Protein AF-A0AAU5W7A1-F1 (afdb_monomer)

pLDDT: mean 71.35, std 20.5, range [35.31, 96.38]

Solvent-accessible surface area (backbone atoms only — not comparable to full-atom values): 9639 Å² total; per-residue (Å²): 98,56,75,68,42,50,52,57,48,52,56,50,51,50,53,40,54,77,68,67,54,53,70,70,58,53,48,56,37,47,60,32,54,45,51,51,34,32,47,28,57,39,76,70,57,59,98,82,58,89,66,80,76,44,82,60,55,46,76,88,71,44,44,61,63,60,57,49,53,50,44,51,57,36,48,75,78,41,52,68,68,56,34,53,50,39,50,53,33,45,42,55,51,50,48,46,52,52,54,47,59,64,44,72,77,62,69,78,72,76,70,74,85,67,97,77,82,83,86,86,91,79,93,71,85,76,78,85,75,79,74,78,71,77,48,55,79,50,60,68,74,56,62,80,59,54,59,58,49,58,57,51,61,68,75,74,114

Foldseek 3Di:
DDPVQVVLLVVVLVVCVVVVHDPVLNVLLVVLSVLLQCVLCVVPDDPPPPQDNNPSDHPLRDAPSSLVSSLVVCVVVHPLVSSVSSLVSVLVSLVVVVVVLVVVVPDPPPPPPDPDDDDDDDDDDDPDPDDRDPGSVPSNPDPVVVSVVVVVVVVVD

Nearest PDB structures (foldseek):
  5jk0-assembly1_D  TM=7.028E-01  e=1.837E+00  Helicobacter pylori 26695

Structure (mmCIF, N/CA/C/O backbone):
data_AF-A0AAU5W7A1-F1
#
_entry.id   AF-A0AAU5W7A1-F1
#
loop_
_atom_site.group_PDB
_atom_site.id
_atom_site.type_symbol
_atom_site.label_atom_id
_atom_site.label_alt_id
_atom_site.label_comp_id
_atom_site.label_asym_id
_atom_site.label_entity_id
_atom_site.label_seq_id
_atom_site.pdbx_PDB_ins_code
_atom_site.Cartn_x
_atom_site.Cartn_y
_atom_site.Cartn_z
_atom_site.occupancy
_atom_site.B_iso_or_equiv
_atom_site.auth_seq_id
_atom_site.auth_comp_id
_atom_site.auth_asym_id
_atom_site.auth_atom_id
_atom_site.pdbx_PDB_model_num
ATOM 1 N N . MET A 1 1 ? 5.500 8.832 -4.969 1.00 81.69 1 MET A N 1
ATOM 2 C CA . MET A 1 1 ? 4.148 8.578 -5.519 1.00 81.69 1 MET A CA 1
ATOM 3 C C . MET A 1 1 ? 3.872 9.565 -6.650 1.00 81.69 1 MET A C 1
ATOM 5 O O . MET A 1 1 ? 4.148 10.746 -6.462 1.00 81.69 1 MET A O 1
ATOM 9 N N . ASN A 1 2 ? 3.416 9.107 -7.821 1.00 86.81 2 ASN A N 1
ATOM 10 C CA . ASN A 1 2 ? 3.145 9.993 -8.967 1.00 86.81 2 ASN A CA 1
ATOM 11 C C . ASN A 1 2 ? 1.748 10.658 -8.863 1.00 86.81 2 ASN A C 1
ATOM 13 O O . ASN A 1 2 ? 0.991 10.398 -7.929 1.00 86.81 2 ASN A O 1
ATOM 17 N N . HIS A 1 3 ? 1.393 11.546 -9.802 1.00 88.38 3 HIS A N 1
ATOM 18 C CA . HIS A 1 3 ? 0.117 12.277 -9.741 1.00 88.38 3 HIS A CA 1
ATOM 19 C C . HIS A 1 3 ? -1.119 11.367 -9.848 1.00 88.38 3 HIS A C 1
ATOM 21 O O . HIS A 1 3 ? -2.086 11.571 -9.115 1.00 88.38 3 HIS A O 1
ATOM 27 N N . ALA A 1 4 ? -1.091 10.363 -10.729 1.00 88.19 4 ALA A N 1
ATOM 28 C CA . ALA A 1 4 ? -2.205 9.431 -10.903 1.00 88.19 4 ALA A CA 1
ATOM 29 C C . ALA A 1 4 ? -2.436 8.604 -9.630 1.00 88.19 4 ALA A C 1
ATOM 31 O O . ALA A 1 4 ? -3.557 8.509 -9.133 1.00 88.19 4 ALA A O 1
ATOM 32 N N . ASP A 1 5 ? -1.352 8.104 -9.041 1.00 90.12 5 ASP A N 1
ATOM 33 C CA . ASP A 1 5 ? -1.364 7.367 -7.783 1.00 90.12 5 ASP A CA 1
ATOM 34 C C . ASP A 1 5 ? -1.968 8.196 -6.637 1.00 90.12 5 ASP A C 1
ATOM 36 O O . ASP A 1 5 ? -2.768 7.682 -5.852 1.00 90.12 5 ASP A O 1
ATOM 40 N N . LEU A 1 6 ? -1.639 9.493 -6.562 1.00 92.12 6 LEU A N 1
ATOM 41 C CA . LEU A 1 6 ? -2.185 10.409 -5.554 1.00 92.12 6 LEU A CA 1
ATOM 42 C C . LEU A 1 6 ? -3.702 10.590 -5.688 1.00 92.12 6 LEU A C 1
ATOM 44 O O . LEU A 1 6 ? -4.400 10.681 -4.675 1.00 92.12 6 LEU A O 1
ATOM 48 N N . LEU A 1 7 ? -4.228 10.653 -6.914 1.00 92.38 7 LEU A N 1
ATOM 49 C CA . LEU A 1 7 ? -5.673 10.741 -7.143 1.00 92.38 7 LEU A CA 1
ATOM 50 C C . LEU A 1 7 ? -6.373 9.461 -6.678 1.00 92.38 7 LEU A C 1
ATOM 52 O O . LEU A 1 7 ? -7.336 9.527 -5.910 1.00 92.38 7 LEU A O 1
ATOM 56 N N . THR A 1 8 ? -5.836 8.306 -7.064 1.00 90.75 8 THR A N 1
ATOM 57 C CA . THR A 1 8 ? -6.350 6.995 -6.653 1.00 90.75 8 THR A CA 1
ATOM 58 C C . THR A 1 8 ? -6.310 6.824 -5.134 1.00 90.75 8 THR A C 1
ATOM 60 O O . THR A 1 8 ? -7.278 6.358 -4.527 1.00 90.75 8 THR A O 1
ATOM 63 N N . TRP A 1 9 ? -5.227 7.267 -4.492 1.00 93.94 9 TRP A N 1
ATOM 64 C CA . TRP A 1 9 ? -5.108 7.267 -3.038 1.00 93.94 9 TRP A CA 1
ATOM 65 C C . TRP A 1 9 ? -6.180 8.138 -2.366 1.00 93.94 9 TRP A C 1
ATOM 67 O O . TRP A 1 9 ? -6.838 7.685 -1.429 1.00 93.94 9 TRP A O 1
ATOM 77 N N . ARG A 1 10 ? -6.416 9.363 -2.851 1.00 94.88 10 ARG A N 1
ATOM 78 C CA . ARG A 1 10 ? -7.428 10.273 -2.277 1.00 94.88 10 ARG A CA 1
ATOM 79 C C . ARG A 1 10 ? -8.844 9.706 -2.353 1.00 94.88 10 ARG A C 1
ATOM 81 O O . ARG A 1 10 ? -9.636 9.887 -1.426 1.00 94.88 10 ARG A O 1
ATOM 88 N N . GLU A 1 11 ? -9.175 9.012 -3.436 1.00 93.19 11 GLU A N 1
ATOM 89 C CA . GLU A 1 11 ? -10.458 8.317 -3.551 1.00 93.19 11 GLU A CA 1
ATOM 90 C C . GLU A 1 11 ? -10.589 7.183 -2.527 1.00 93.19 11 GLU A C 1
ATOM 92 O O . GLU A 1 11 ? -11.637 7.042 -1.887 1.00 93.19 11 GLU A O 1
ATOM 97 N N . PHE A 1 12 ? -9.522 6.408 -2.322 1.00 94.31 12 PHE A N 1
ATOM 98 C CA . PHE A 1 12 ? -9.502 5.364 -1.304 1.00 94.31 12 PHE A CA 1
ATOM 99 C C . PHE A 1 12 ? -9.609 5.939 0.107 1.00 94.31 12 PHE A C 1
ATOM 101 O O . PHE A 1 12 ? -10.387 5.449 0.925 1.00 94.31 12 PHE A O 1
ATOM 108 N N . GLU A 1 13 ? -8.879 7.014 0.391 1.00 95.81 13 GLU A N 1
ATOM 109 C CA . GLU A 1 13 ? -8.950 7.722 1.661 1.00 95.81 13 GLU A CA 1
ATOM 110 C C . GLU A 1 13 ? -10.379 8.194 1.955 1.00 95.81 13 GLU A C 1
ATOM 112 O O . GLU A 1 13 ? -10.874 8.025 3.074 1.00 95.81 13 GLU A O 1
ATOM 117 N N . ARG A 1 14 ? -11.081 8.725 0.948 1.00 94.56 14 ARG A N 1
ATOM 118 C CA . ARG A 1 14 ? -12.491 9.102 1.078 1.00 94.56 14 ARG A CA 1
ATOM 119 C C . ARG A 1 14 ? -13.365 7.901 1.452 1.00 94.56 14 ARG A C 1
ATOM 121 O O . ARG A 1 14 ? -14.161 8.026 2.381 1.00 94.56 14 ARG A O 1
ATOM 128 N N . ASP A 1 15 ? -13.191 6.744 0.806 1.00 93.75 15 ASP A N 1
ATOM 129 C CA . ASP A 1 15 ? -13.917 5.503 1.146 1.00 93.75 15 ASP A CA 1
ATOM 130 C C . ASP A 1 15 ? -13.649 5.070 2.597 1.00 93.75 15 ASP A C 1
ATOM 132 O O . ASP A 1 15 ? -14.578 4.759 3.346 1.00 93.75 15 ASP A O 1
ATOM 136 N N . LEU A 1 16 ? -12.389 5.129 3.038 1.00 95.06 16 LEU A N 1
ATOM 137 C CA . LEU A 1 16 ? -11.995 4.789 4.407 1.00 95.06 16 LEU A CA 1
ATOM 138 C C . LEU A 1 16 ? -12.615 5.726 5.447 1.00 95.06 16 LEU A C 1
ATOM 140 O O . LEU A 1 16 ? -13.091 5.258 6.488 1.00 95.06 16 LEU A O 1
ATOM 144 N N . ARG A 1 17 ? -12.625 7.035 5.169 1.00 94.25 17 ARG A N 1
ATOM 145 C CA . ARG A 1 17 ? -13.236 8.052 6.035 1.00 94.25 17 ARG A CA 1
ATOM 146 C C . ARG A 1 17 ? -14.751 7.863 6.114 1.00 94.25 17 ARG A C 1
ATOM 148 O O . ARG A 1 17 ? -15.299 7.858 7.214 1.00 94.25 17 ARG A O 1
ATOM 155 N N . THR A 1 18 ? -15.425 7.611 4.990 1.00 94.81 18 THR A N 1
ATOM 156 C CA . THR A 1 18 ? -16.863 7.283 4.974 1.00 94.81 18 THR A CA 1
ATOM 157 C C . THR A 1 18 ? -17.158 5.984 5.731 1.00 94.81 18 THR A C 1
ATOM 159 O O . THR A 1 18 ? -18.161 5.895 6.436 1.00 94.81 18 THR A O 1
ATOM 162 N N . ALA A 1 19 ? -16.250 5.007 5.681 1.00 91.81 19 ALA A N 1
ATOM 163 C CA . ALA A 1 19 ? -16.315 3.776 6.467 1.00 91.81 19 ALA A CA 1
ATOM 164 C C . ALA A 1 19 ? -15.883 3.939 7.943 1.00 91.81 19 ALA A C 1
ATOM 166 O O . ALA A 1 19 ? -15.741 2.933 8.642 1.00 91.81 19 ALA A O 1
ATOM 167 N N . LYS A 1 20 ? -15.662 5.176 8.419 1.00 94.88 20 LYS A N 1
ATOM 168 C CA . LYS A 1 20 ? -15.280 5.521 9.802 1.00 94.88 20 LYS A CA 1
ATOM 169 C C . LYS A 1 20 ? -14.031 4.786 10.303 1.00 94.88 20 LYS A C 1
ATOM 171 O O . LYS A 1 20 ? -13.950 4.389 11.466 1.00 94.88 20 LYS A O 1
ATOM 176 N N . ARG A 1 21 ? -13.043 4.570 9.430 1.00 95.19 21 ARG A N 1
ATOM 177 C CA . ARG A 1 21 ? -11.742 4.029 9.850 1.00 95.19 21 ARG A CA 1
ATOM 178 C C . ARG A 1 21 ? -10.977 5.065 10.667 1.00 95.19 21 ARG A C 1
ATOM 180 O O . ARG A 1 21 ? -11.081 6.261 10.412 1.00 95.19 21 ARG A O 1
ATOM 187 N N . SER A 1 22 ? -10.225 4.597 11.664 1.00 96.38 22 SER A N 1
ATOM 188 C CA . SER A 1 22 ? -9.458 5.493 12.528 1.00 96.38 22 SER A CA 1
ATOM 189 C C . SER A 1 22 ? -8.344 6.192 11.734 1.00 96.38 22 SER A C 1
ATOM 191 O O . SER A 1 22 ? -7.808 5.596 10.791 1.00 96.38 22 SER A O 1
ATOM 193 N N . PRO A 1 23 ? -7.934 7.413 12.130 1.00 94.75 23 PRO A N 1
ATOM 194 C CA . PRO A 1 23 ? -6.828 8.121 11.483 1.00 94.75 23 PRO A CA 1
ATOM 195 C C . PRO A 1 23 ? -5.542 7.289 11.450 1.00 94.75 23 PRO A C 1
ATOM 197 O O . PRO A 1 23 ? -4.871 7.222 10.426 1.00 94.75 23 PRO A O 1
ATOM 200 N N . ARG A 1 24 ? -5.259 6.561 12.539 1.00 94.25 24 ARG A N 1
ATOM 201 C CA . ARG A 1 24 ? -4.124 5.633 12.645 1.00 94.25 24 ARG A CA 1
ATOM 202 C C . ARG A 1 24 ? -4.168 4.545 11.568 1.00 94.25 24 ARG A C 1
ATOM 204 O O . ARG A 1 24 ? -3.150 4.241 10.962 1.00 94.25 24 ARG A O 1
ATOM 211 N N . THR A 1 25 ? -5.338 3.955 11.316 1.00 93.88 25 THR A N 1
ATOM 212 C CA . THR A 1 25 ? -5.493 2.928 10.275 1.00 93.88 25 THR A CA 1
ATOM 213 C C . THR A 1 25 ? -5.313 3.509 8.875 1.00 93.88 25 THR A C 1
ATOM 215 O O . THR A 1 25 ? -4.665 2.879 8.045 1.00 93.88 25 THR A O 1
ATOM 218 N N . ILE A 1 26 ? -5.855 4.703 8.616 1.00 95.44 26 ILE A N 1
ATOM 219 C CA . ILE A 1 26 ? -5.688 5.398 7.330 1.00 95.44 26 ILE A CA 1
ATOM 220 C C . ILE A 1 26 ? -4.204 5.692 7.084 1.00 95.44 26 ILE A C 1
ATOM 222 O O . ILE A 1 26 ? -3.698 5.390 6.008 1.00 95.44 26 ILE A O 1
ATOM 226 N N . GLN A 1 27 ? -3.496 6.180 8.104 1.00 94.62 27 GLN A N 1
ATOM 227 C CA . GLN A 1 27 ? -2.057 6.424 8.050 1.00 94.62 27 GLN A CA 1
ATOM 228 C C . GLN A 1 27 ? -1.277 5.153 7.687 1.00 94.62 27 GLN A C 1
ATOM 230 O O . GLN A 1 27 ? -0.483 5.176 6.755 1.00 94.62 27 GLN A O 1
ATOM 235 N N . SER A 1 28 ? -1.544 4.020 8.345 1.00 92.62 28 SER A N 1
ATOM 236 C CA . SER A 1 28 ? -0.859 2.755 8.027 1.00 92.62 28 SER A CA 1
ATOM 237 C C . SER A 1 28 ? -1.153 2.222 6.622 1.00 92.62 28 SER A C 1
ATOM 239 O O . SER A 1 28 ? -0.369 1.443 6.076 1.00 92.62 28 SER A O 1
ATOM 241 N N . TYR A 1 29 ? -2.294 2.585 6.036 1.00 95.06 29 TYR A N 1
ATOM 242 C CA . TYR A 1 29 ? -2.571 2.294 4.632 1.00 95.06 29 TYR A CA 1
ATOM 243 C C . TYR A 1 29 ? -1.798 3.235 3.703 1.00 95.06 29 TYR A C 1
ATOM 245 O O . TYR A 1 29 ? -1.263 2.755 2.705 1.00 95.06 29 TYR A O 1
ATOM 253 N N . ASN A 1 30 ? -1.675 4.516 4.066 1.00 95.56 30 ASN A N 1
ATOM 254 C CA . ASN A 1 30 ? -0.923 5.505 3.297 1.00 95.56 30 ASN A CA 1
ATOM 255 C C . ASN A 1 30 ? 0.561 5.143 3.232 1.00 95.56 30 ASN A C 1
ATOM 257 O O . ASN A 1 30 ? 1.110 4.969 2.154 1.00 95.56 30 ASN A O 1
ATOM 261 N N . GLU A 1 31 ? 1.171 4.900 4.393 1.00 94.50 31 GLU A N 1
ATOM 262 C CA . GLU A 1 31 ? 2.592 4.553 4.525 1.00 94.50 31 GLU A CA 1
ATOM 263 C C . GLU A 1 31 ? 2.967 3.290 3.732 1.00 94.50 31 GLU A C 1
ATOM 265 O O . GLU A 1 31 ? 4.109 3.115 3.310 1.00 94.50 31 GLU A O 1
ATOM 270 N N . ALA A 1 32 ? 2.025 2.360 3.554 1.00 93.00 32 ALA A N 1
ATOM 271 C CA . ALA A 1 32 ? 2.249 1.174 2.737 1.00 93.00 32 ALA A CA 1
ATOM 272 C C . ALA A 1 32 ? 2.191 1.497 1.235 1.00 93.00 32 ALA A C 1
ATOM 274 O O . ALA A 1 32 ? 3.022 0.992 0.482 1.00 93.00 32 ALA A O 1
ATOM 275 N N . ALA A 1 33 ? 1.236 2.326 0.805 1.00 93.56 33 ALA A N 1
ATOM 276 C CA . ALA A 1 33 ? 1.090 2.744 -0.588 1.00 93.56 33 ALA A CA 1
ATOM 277 C C . ALA A 1 33 ? 2.237 3.668 -1.037 1.00 93.56 33 ALA A C 1
ATOM 279 O O . ALA A 1 33 ? 2.785 3.476 -2.120 1.00 93.56 33 ALA A O 1
ATOM 280 N N . GLU A 1 34 ? 2.638 4.621 -0.192 1.00 92.94 34 GLU A N 1
ATOM 281 C CA . GLU A 1 34 ? 3.772 5.525 -0.423 1.00 92.94 34 GLU A CA 1
ATOM 282 C C . GLU A 1 34 ? 5.063 4.749 -0.651 1.00 92.94 34 GLU A C 1
ATOM 284 O O . GLU A 1 34 ? 5.714 4.939 -1.675 1.00 92.94 34 GLU A O 1
ATOM 289 N N . GLN A 1 35 ? 5.385 3.812 0.239 1.00 91.12 35 GLN A N 1
ATOM 290 C CA . GLN A 1 35 ? 6.616 3.036 0.120 1.00 91.12 35 GLN A CA 1
ATOM 291 C C . GLN A 1 35 ? 6.624 2.087 -1.072 1.00 91.12 35 GLN A C 1
ATOM 293 O O . GLN A 1 35 ? 7.677 1.866 -1.660 1.00 91.12 35 GLN A O 1
ATOM 298 N N . LEU A 1 36 ? 5.469 1.533 -1.450 1.00 90.19 36 LEU A N 1
ATOM 299 C CA . LEU A 1 36 ? 5.375 0.763 -2.686 1.00 90.19 36 LEU A CA 1
ATOM 300 C C . LEU A 1 36 ? 5.659 1.655 -3.904 1.00 90.19 36 LEU A C 1
ATOM 302 O O . LEU A 1 36 ? 6.403 1.249 -4.789 1.00 90.19 36 LEU A O 1
ATOM 306 N N . ALA A 1 37 ? 5.104 2.869 -3.932 1.00 89.62 37 ALA A N 1
ATOM 307 C CA . ALA A 1 37 ? 5.326 3.810 -5.026 1.00 89.62 37 ALA A CA 1
ATOM 308 C C . ALA A 1 37 ? 6.767 4.353 -5.067 1.00 89.62 37 ALA A C 1
ATOM 310 O O . ALA A 1 37 ? 7.290 4.642 -6.138 1.00 89.62 37 ALA A O 1
ATOM 311 N N . GLU A 1 38 ? 7.413 4.524 -3.914 1.00 87.50 38 GLU A N 1
ATOM 312 C CA . GLU A 1 38 ? 8.841 4.852 -3.815 1.00 87.50 38 GLU A CA 1
ATOM 313 C C . GLU A 1 38 ? 9.719 3.710 -4.329 1.00 87.50 38 GLU A C 1
ATOM 315 O O . GLU A 1 38 ? 10.634 3.935 -5.121 1.00 87.50 38 GLU A O 1
ATOM 320 N N . PHE A 1 39 ? 9.396 2.477 -3.936 1.00 85.94 39 PHE A N 1
ATOM 321 C CA . PHE A 1 39 ? 10.090 1.288 -4.407 1.00 85.94 39 PHE A CA 1
ATOM 322 C C . PHE A 1 39 ? 10.035 1.172 -5.936 1.00 85.94 39 PHE A C 1
ATOM 324 O O . PHE A 1 39 ? 11.074 1.017 -6.572 1.00 85.94 39 PHE A O 1
ATOM 331 N N . THR A 1 40 ? 8.857 1.327 -6.548 1.00 83.56 40 THR A N 1
ATOM 332 C CA . THR A 1 40 ? 8.726 1.276 -8.016 1.00 83.56 40 THR A CA 1
ATOM 333 C C . THR A 1 40 ? 9.319 2.495 -8.719 1.00 83.56 40 THR A C 1
ATOM 335 O O . THR A 1 40 ? 9.741 2.394 -9.865 1.00 83.56 40 THR A O 1
ATOM 338 N N . 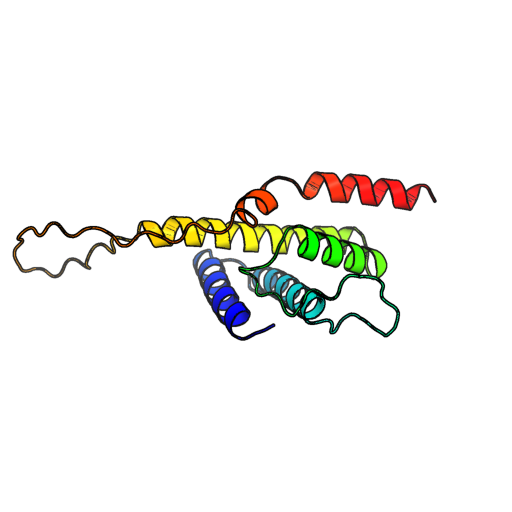ALA A 1 41 ? 9.417 3.640 -8.040 1.00 82.31 41 ALA A N 1
ATOM 339 C CA . ALA A 1 41 ? 10.152 4.798 -8.545 1.00 82.31 41 ALA A CA 1
ATOM 340 C C . ALA A 1 41 ? 11.683 4.617 -8.488 1.00 82.31 41 ALA A C 1
ATOM 342 O O . ALA A 1 41 ? 12.411 5.499 -8.938 1.00 82.31 41 ALA A O 1
ATOM 343 N N . GLY A 1 42 ? 12.179 3.507 -7.931 1.00 76.00 42 GLY A N 1
ATOM 344 C CA . GLY A 1 42 ? 13.606 3.209 -7.837 1.00 76.00 42 GLY A CA 1
ATOM 345 C C . GLY A 1 42 ? 14.338 3.982 -6.739 1.00 76.00 42 GLY A C 1
ATOM 346 O O . GLY A 1 42 ? 15.552 3.853 -6.626 1.00 76.00 42 GLY A O 1
ATOM 347 N N . SER A 1 43 ? 13.638 4.742 -5.884 1.00 71.50 43 SER A N 1
ATOM 348 C CA . SER A 1 43 ? 14.286 5.519 -4.811 1.00 71.50 43 SER A CA 1
ATOM 349 C C . SER A 1 43 ? 14.845 4.650 -3.683 1.00 71.50 43 SER A C 1
ATOM 351 O O . SER A 1 43 ? 15.594 5.132 -2.838 1.00 71.50 43 SER A O 1
ATOM 353 N N . TRP A 1 44 ? 14.484 3.367 -3.660 1.00 67.38 44 TRP A N 1
ATOM 354 C CA . TRP A 1 44 ? 14.990 2.390 -2.702 1.00 67.38 44 TRP A CA 1
ATOM 355 C C . TRP A 1 44 ? 16.251 1.662 -3.186 1.00 67.38 44 TRP A C 1
ATOM 357 O O . TRP A 1 44 ? 16.895 0.998 -2.369 1.00 67.38 44 TRP A O 1
ATOM 367 N N . CYS A 1 45 ? 16.609 1.776 -4.470 1.00 57.50 45 CYS A N 1
ATOM 368 C CA . CYS A 1 45 ? 17.792 1.135 -5.033 1.00 57.50 45 CYS A CA 1
ATOM 369 C C . CYS A 1 45 ? 19.024 2.027 -4.839 1.00 57.50 45 CYS A C 1
ATOM 371 O O . CYS A 1 45 ? 19.263 2.957 -5.605 1.00 57.50 45 CYS A O 1
ATOM 373 N N . GLU A 1 46 ? 19.838 1.714 -3.831 1.00 54.38 46 GLU A N 1
ATOM 374 C CA . GLU A 1 46 ? 21.246 2.114 -3.850 1.00 54.38 46 GLU A CA 1
ATOM 375 C C . GLU A 1 46 ? 21.982 1.286 -4.919 1.00 54.38 46 GLU A C 1
ATOM 377 O O . GLU A 1 46 ? 21.563 0.169 -5.246 1.00 54.38 46 GLU A O 1
ATOM 382 N N . ALA A 1 47 ? 23.050 1.844 -5.502 1.00 47.16 47 ALA A N 1
ATOM 383 C CA . ALA A 1 47 ? 23.830 1.198 -6.558 1.00 47.16 47 ALA A CA 1
ATOM 384 C C . ALA A 1 47 ? 24.238 -0.231 -6.136 1.00 47.16 47 ALA A C 1
ATOM 386 O O . ALA A 1 47 ? 25.052 -0.395 -5.231 1.00 47.16 47 ALA A O 1
ATOM 387 N N . GLY A 1 48 ? 23.652 -1.254 -6.773 1.00 48.16 48 GLY A N 1
ATOM 388 C CA . GLY A 1 48 ? 23.909 -2.670 -6.464 1.00 48.16 48 GLY A CA 1
ATOM 389 C C . GLY A 1 48 ? 22.695 -3.507 -6.039 1.00 48.16 48 GLY A C 1
ATOM 390 O O . GLY A 1 48 ? 22.857 -4.690 -5.760 1.00 48.16 48 GLY A O 1
ATOM 391 N N . CYS A 1 49 ? 21.483 -2.947 -5.994 1.00 52.09 49 CYS A N 1
ATOM 392 C CA . CYS A 1 49 ? 20.273 -3.752 -5.803 1.00 52.09 49 CYS A CA 1
ATOM 393 C C . CYS A 1 49 ? 19.874 -4.443 -7.125 1.00 52.09 49 CYS A C 1
ATOM 395 O O . CYS A 1 49 ? 19.415 -3.773 -8.044 1.00 52.09 49 CYS A O 1
ATOM 397 N N . ASP A 1 50 ? 19.984 -5.774 -7.198 1.00 52.66 50 ASP A N 1
ATOM 398 C CA . ASP A 1 50 ? 19.564 -6.614 -8.346 1.00 52.66 50 ASP A CA 1
ATOM 399 C C . ASP A 1 50 ? 18.032 -6.697 -8.540 1.00 52.66 50 ASP A C 1
ATOM 401 O O . ASP A 1 50 ? 17.525 -7.447 -9.378 1.00 52.66 50 ASP A O 1
ATOM 405 N N . HIS A 1 51 ? 17.254 -5.950 -7.754 1.00 55.47 51 HIS A N 1
ATOM 406 C CA . HIS A 1 51 ? 15.807 -5.910 -7.920 1.00 55.47 51 HIS A CA 1
ATOM 407 C C . HIS A 1 51 ? 15.455 -5.072 -9.147 1.00 55.47 51 HIS A C 1
ATOM 409 O O . HIS A 1 51 ? 15.849 -3.912 -9.249 1.00 55.47 51 HIS A O 1
ATOM 415 N N . ALA A 1 52 ? 14.709 -5.682 -10.071 1.00 53.66 52 ALA A N 1
ATOM 416 C CA . ALA A 1 52 ? 14.286 -5.071 -11.321 1.00 53.66 52 ALA A CA 1
ATOM 417 C C . ALA A 1 52 ? 13.698 -3.671 -11.079 1.00 53.66 52 ALA A C 1
ATOM 419 O O . ALA A 1 52 ? 12.702 -3.514 -10.371 1.00 53.66 52 ALA A O 1
ATOM 420 N N . THR A 1 53 ? 14.325 -2.651 -11.664 1.00 54.97 53 THR A N 1
ATOM 421 C CA . THR A 1 53 ? 13.795 -1.289 -11.687 1.00 54.97 53 THR A CA 1
ATOM 422 C C . THR A 1 53 ? 12.466 -1.313 -12.440 1.00 54.97 53 THR A C 1
ATOM 424 O O . THR A 1 53 ? 12.430 -1.508 -13.652 1.00 54.97 53 THR A O 1
ATOM 427 N N . HIS A 1 54 ? 11.358 -1.162 -11.720 1.00 62.81 54 HIS A N 1
ATOM 428 C CA . HIS A 1 54 ? 10.016 -1.228 -12.299 1.00 62.81 54 HIS A CA 1
ATOM 429 C C . HIS A 1 54 ? 9.573 0.147 -12.805 1.00 62.81 54 HIS A C 1
ATOM 431 O O . HIS A 1 54 ? 8.736 0.756 -12.153 1.00 62.81 54 HIS A O 1
ATOM 437 N N . ASP A 1 55 ? 10.144 0.627 -13.921 1.00 64.25 55 ASP A N 1
ATOM 438 C CA . ASP A 1 55 ? 9.805 1.830 -14.726 1.00 64.25 55 ASP A CA 1
ATOM 439 C C . ASP A 1 55 ? 8.632 2.717 -14.233 1.00 64.25 55 ASP A C 1
ATOM 441 O O . ASP A 1 55 ? 7.635 2.909 -14.931 1.00 64.25 55 ASP A O 1
ATOM 445 N N . GLY A 1 56 ? 8.718 3.268 -13.016 1.00 70.62 56 GLY A N 1
ATOM 446 C CA . GLY A 1 56 ? 7.720 4.178 -12.446 1.00 70.62 56 GLY A CA 1
ATOM 447 C C . GLY A 1 56 ? 6.257 3.724 -12.566 1.00 70.62 56 GLY A C 1
ATOM 448 O O . GLY A 1 56 ? 5.384 4.581 -12.726 1.00 70.62 56 GLY A O 1
ATOM 449 N N . ALA A 1 57 ? 5.980 2.415 -12.522 1.00 79.00 57 ALA A N 1
ATOM 450 C CA . ALA A 1 57 ? 4.640 1.882 -12.778 1.00 79.00 57 ALA A CA 1
ATOM 451 C C . ALA A 1 57 ? 3.583 2.513 -11.852 1.00 79.00 57 ALA A C 1
ATOM 453 O O . ALA A 1 57 ? 3.771 2.578 -10.634 1.00 79.00 57 ALA A O 1
ATOM 454 N N . THR A 1 58 ? 2.457 2.945 -12.430 1.00 85.44 58 THR A N 1
ATOM 455 C CA . THR A 1 58 ? 1.305 3.450 -11.666 1.00 85.44 58 THR A CA 1
ATOM 456 C C . THR A 1 58 ? 0.608 2.312 -10.922 1.00 85.44 58 THR A C 1
ATOM 458 O O . THR A 1 58 ? 0.714 1.151 -11.322 1.00 85.44 58 THR A O 1
ATOM 461 N N . PHE A 1 59 ? -0.165 2.616 -9.876 1.00 86.69 59 PHE A N 1
ATOM 462 C CA . PHE A 1 59 ? -0.935 1.603 -9.142 1.00 86.69 59 PHE A CA 1
ATOM 463 C C . PHE A 1 59 ? -1.871 0.766 -10.030 1.00 86.69 59 PHE A C 1
ATOM 465 O O . PHE A 1 59 ? -2.128 -0.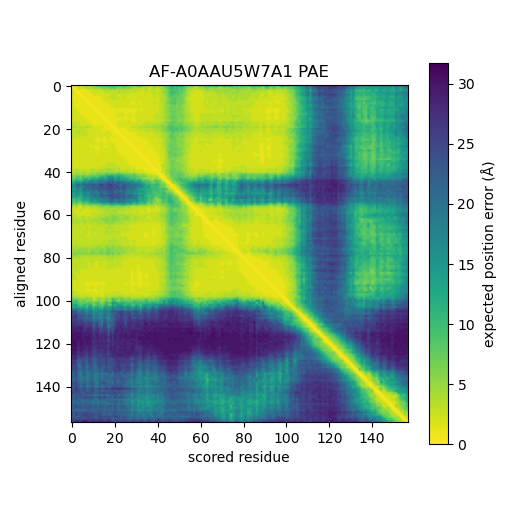393 -9.704 1.00 86.69 59 PHE A O 1
ATOM 472 N N . GLU A 1 60 ? -2.362 1.319 -11.143 1.00 85.06 60 GLU A N 1
ATOM 473 C CA . GLU A 1 60 ? -3.227 0.609 -12.097 1.00 85.06 60 GLU A CA 1
ATOM 474 C C . GLU A 1 60 ? -2.434 -0.330 -13.027 1.00 85.06 60 GLU A C 1
ATOM 476 O O . GLU A 1 60 ? -2.950 -1.366 -13.452 1.00 85.06 60 GLU A O 1
ATOM 481 N N . ASP A 1 61 ? -1.162 -0.020 -13.289 1.00 82.94 61 ASP A N 1
ATOM 482 C CA . ASP A 1 61 ? -0.255 -0.842 -14.103 1.00 82.94 61 ASP A CA 1
ATOM 483 C C . ASP A 1 61 ? 0.537 -1.865 -13.275 1.00 82.94 61 ASP A C 1
ATOM 485 O O . ASP A 1 61 ? 1.238 -2.723 -13.825 1.00 82.94 61 ASP A O 1
ATOM 489 N N . MET A 1 62 ? 0.440 -1.800 -11.944 1.00 84.00 62 MET A N 1
ATOM 490 C CA . MET A 1 62 ? 1.201 -2.679 -11.068 1.00 84.00 62 MET A CA 1
ATOM 491 C C . MET A 1 62 ? 0.804 -4.146 -11.224 1.00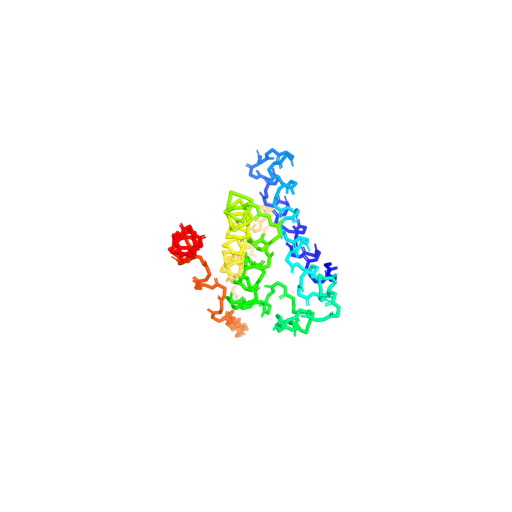 84.00 62 MET A C 1
ATOM 493 O O . MET A 1 62 ? -0.364 -4.540 -11.183 1.00 84.00 62 MET A O 1
ATOM 497 N N . THR A 1 63 ? 1.831 -4.986 -11.331 1.00 81.31 63 THR A N 1
ATOM 498 C CA . THR A 1 63 ? 1.675 -6.434 -11.381 1.00 81.31 63 THR A CA 1
ATOM 499 C C . THR A 1 63 ? 1.942 -7.065 -10.018 1.00 81.31 63 THR A C 1
ATOM 501 O O . THR A 1 63 ? 2.466 -6.449 -9.088 1.00 81.31 63 THR A O 1
ATOM 504 N N . LYS A 1 64 ? 1.617 -8.357 -9.907 1.00 79.69 64 LYS A N 1
ATOM 505 C CA . LYS A 1 64 ? 1.997 -9.184 -8.756 1.00 79.69 64 LYS A CA 1
ATOM 506 C C . LYS A 1 64 ? 3.502 -9.121 -8.480 1.00 79.69 64 LYS A C 1
ATOM 508 O O . LYS A 1 64 ? 3.873 -9.062 -7.312 1.00 79.69 64 LYS A O 1
ATOM 513 N N . ALA A 1 65 ? 4.326 -9.158 -9.529 1.00 81.56 65 ALA A N 1
ATOM 514 C CA . ALA A 1 65 ? 5.778 -9.179 -9.398 1.00 81.56 65 ALA A CA 1
ATOM 515 C C . ALA A 1 65 ? 6.267 -7.940 -8.640 1.00 81.56 65 ALA A C 1
ATOM 517 O O . ALA A 1 65 ? 6.959 -8.089 -7.643 1.00 81.56 65 ALA A O 1
ATOM 518 N N . HIS A 1 66 ? 5.755 -6.752 -8.980 1.00 84.12 66 HIS A N 1
ATOM 519 C CA . HIS A 1 66 ? 6.148 -5.503 -8.315 1.00 84.12 66 HIS A CA 1
ATOM 520 C C . HIS A 1 66 ? 5.872 -5.550 -6.803 1.00 84.12 66 HIS A C 1
ATOM 522 O O . HIS A 1 66 ? 6.706 -5.158 -5.993 1.00 84.12 66 HIS A O 1
ATOM 528 N N . VAL A 1 67 ? 4.706 -6.077 -6.405 1.00 86.62 67 VAL A N 1
ATOM 529 C CA . VAL A 1 67 ? 4.341 -6.211 -4.984 1.00 86.62 67 VAL A CA 1
ATOM 530 C C . VAL A 1 67 ? 5.176 -7.285 -4.285 1.00 86.62 67 VAL A C 1
ATOM 532 O O . VAL A 1 67 ? 5.480 -7.143 -3.103 1.00 86.62 67 VAL A O 1
ATOM 535 N N . GLN A 1 68 ? 5.534 -8.371 -4.973 1.00 86.06 68 GLN A N 1
ATOM 536 C CA . GLN A 1 68 ? 6.393 -9.410 -4.404 1.00 86.06 68 GLN A CA 1
ATOM 537 C C . GLN A 1 68 ? 7.815 -8.907 -4.194 1.00 86.06 68 GLN A C 1
ATOM 539 O O . GLN A 1 68 ? 8.334 -9.084 -3.096 1.00 86.06 68 GLN A O 1
ATOM 544 N N . ASP A 1 69 ? 8.391 -8.241 -5.189 1.00 85.25 69 ASP A N 1
ATOM 545 C CA . ASP A 1 69 ? 9.739 -7.680 -5.113 1.00 85.25 69 ASP A CA 1
ATOM 546 C C . ASP A 1 69 ? 9.817 -6.642 -3.993 1.00 85.25 69 ASP A C 1
ATOM 548 O O . ASP A 1 69 ? 10.691 -6.727 -3.134 1.00 85.25 69 ASP A O 1
ATOM 552 N N . TYR A 1 70 ? 8.813 -5.763 -3.895 1.00 87.19 70 TYR A N 1
ATOM 553 C CA . TYR A 1 70 ? 8.682 -4.836 -2.772 1.00 87.19 70 TYR A CA 1
ATOM 554 C C . TYR A 1 70 ? 8.685 -5.556 -1.417 1.00 87.19 70 TYR A C 1
ATOM 556 O O . TYR A 1 70 ? 9.394 -5.164 -0.491 1.00 87.19 70 TYR A O 1
ATOM 564 N N . LEU A 1 71 ? 7.884 -6.617 -1.270 1.00 87.62 71 LEU A N 1
ATOM 565 C CA . LEU A 1 71 ? 7.804 -7.359 -0.011 1.00 87.62 71 LEU A CA 1
ATOM 566 C C . LEU A 1 71 ? 9.103 -8.101 0.313 1.00 87.62 71 LEU A C 1
ATOM 568 O O . LEU A 1 71 ? 9.424 -8.212 1.494 1.00 87.62 71 LEU A O 1
ATOM 572 N N . LEU A 1 72 ? 9.842 -8.581 -0.691 1.00 86.56 72 LEU A N 1
ATOM 573 C CA . LEU A 1 72 ? 11.170 -9.166 -0.501 1.00 86.56 72 LEU A CA 1
ATOM 574 C C . LEU A 1 72 ? 12.147 -8.110 0.024 1.00 86.56 72 LEU A C 1
ATOM 576 O O . LEU A 1 72 ? 12.742 -8.318 1.077 1.00 86.56 72 LEU A O 1
ATOM 580 N N . THR A 1 73 ? 12.192 -6.928 -0.593 1.00 84.88 73 THR A N 1
ATOM 581 C CA . THR A 1 73 ? 13.028 -5.821 -0.108 1.00 84.88 73 THR A CA 1
ATOM 582 C C . THR A 1 73 ? 12.641 -5.376 1.307 1.00 84.88 73 THR A C 1
ATOM 584 O O . THR A 1 73 ? 13.501 -5.071 2.134 1.00 84.88 73 THR A O 1
ATOM 587 N N . VAL A 1 74 ? 11.347 -5.374 1.643 1.00 87.81 74 VAL A N 1
ATOM 588 C CA . VAL A 1 74 ? 10.896 -5.110 3.017 1.00 87.81 74 VAL A CA 1
ATOM 589 C C . VAL A 1 74 ? 11.367 -6.202 3.978 1.00 87.81 74 VAL A C 1
ATOM 591 O O . VAL A 1 74 ? 11.740 -5.871 5.097 1.00 87.81 74 VAL A O 1
ATOM 594 N N . LEU A 1 75 ? 11.347 -7.477 3.585 1.00 87.06 75 LEU A N 1
ATOM 595 C CA . LEU A 1 75 ? 11.834 -8.585 4.417 1.00 87.06 75 LEU A CA 1
ATOM 596 C C . LEU A 1 75 ? 13.353 -8.557 4.614 1.00 87.06 75 LEU A C 1
ATOM 598 O O . LEU A 1 75 ? 13.831 -9.074 5.619 1.00 87.06 75 LEU A O 1
ATOM 602 N N . ASP A 1 76 ? 14.098 -7.977 3.677 1.00 85.12 76 ASP A N 1
ATOM 603 C CA . ASP A 1 76 ? 15.545 -7.784 3.809 1.00 85.12 76 ASP A CA 1
ATOM 604 C C . ASP A 1 76 ? 15.891 -6.664 4.793 1.00 85.12 76 ASP A C 1
ATOM 606 O O . ASP A 1 76 ? 16.884 -6.750 5.511 1.00 85.12 76 ASP A O 1
ATOM 610 N N . ARG A 1 77 ? 15.059 -5.618 4.860 1.00 84.56 77 ARG A N 1
ATOM 611 C CA . ARG A 1 77 ? 15.313 -4.423 5.686 1.00 84.56 77 ARG A CA 1
ATOM 612 C C . ARG A 1 77 ? 14.586 -4.427 7.029 1.00 84.56 77 ARG A C 1
ATOM 614 O O . ARG A 1 77 ? 14.965 -3.705 7.951 1.00 84.56 77 ARG A O 1
ATOM 621 N N . HIS A 1 78 ? 13.500 -5.182 7.142 1.00 86.94 78 HIS A N 1
ATOM 622 C CA . HIS A 1 78 ? 12.578 -5.133 8.270 1.00 86.94 78 HIS A CA 1
ATOM 623 C C . HIS A 1 78 ? 12.080 -6.523 8.678 1.00 86.94 78 HIS A C 1
ATOM 625 O O . HIS A 1 78 ? 12.239 -7.516 7.977 1.00 86.94 78 HIS A O 1
ATOM 631 N N . SER A 1 79 ? 11.414 -6.588 9.834 1.00 86.88 79 SER A N 1
ATOM 632 C CA . SER A 1 79 ? 10.869 -7.839 10.359 1.00 86.88 79 SER A CA 1
ATOM 633 C C . SER A 1 79 ? 9.725 -8.410 9.511 1.00 86.88 79 SER A C 1
ATOM 635 O O . SER A 1 79 ? 8.970 -7.695 8.841 1.00 86.88 79 SER A O 1
ATOM 637 N N . THR A 1 80 ? 9.522 -9.721 9.636 1.00 84.38 80 THR A N 1
ATOM 638 C CA . THR A 1 80 ? 8.405 -10.461 9.026 1.00 84.38 80 THR A CA 1
ATOM 639 C C . THR A 1 80 ? 7.040 -9.885 9.408 1.00 84.38 80 THR A C 1
ATOM 641 O O . THR A 1 80 ? 6.141 -9.795 8.569 1.00 84.38 80 THR A O 1
ATOM 644 N N . THR A 1 81 ? 6.884 -9.417 10.649 1.00 86.44 81 THR A N 1
ATOM 645 C CA . THR A 1 81 ? 5.671 -8.734 11.124 1.00 86.44 81 THR A CA 1
ATOM 646 C C . THR A 1 81 ? 5.406 -7.446 10.349 1.00 86.44 81 THR A C 1
ATOM 648 O O . THR A 1 81 ? 4.267 -7.195 9.943 1.00 86.44 81 THR A O 1
ATOM 651 N N . THR A 1 82 ? 6.442 -6.643 10.096 1.00 87.31 82 THR A N 1
ATOM 652 C CA . THR A 1 82 ? 6.329 -5.415 9.299 1.00 87.31 82 THR A CA 1
ATOM 653 C C . THR A 1 82 ? 5.917 -5.737 7.866 1.00 87.31 82 THR A C 1
ATOM 655 O O . THR A 1 82 ? 4.953 -5.152 7.368 1.00 87.31 82 THR A O 1
ATOM 658 N N . ALA A 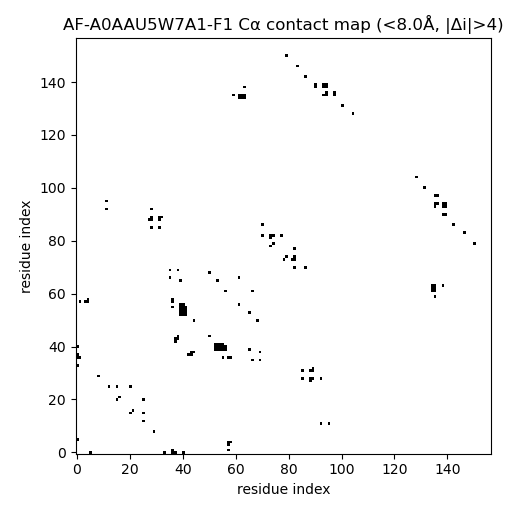1 83 ? 6.553 -6.725 7.231 1.00 88.06 83 ALA A N 1
ATOM 659 C CA . ALA A 1 83 ? 6.175 -7.178 5.891 1.00 88.06 83 ALA A CA 1
ATOM 660 C C . ALA A 1 83 ? 4.716 -7.664 5.831 1.00 88.06 83 ALA A C 1
ATOM 662 O O . ALA A 1 83 ? 3.955 -7.278 4.942 1.00 88.06 83 ALA A O 1
ATOM 663 N N . ALA A 1 84 ? 4.275 -8.444 6.822 1.00 86.62 84 ALA A N 1
ATOM 664 C CA . ALA A 1 84 ? 2.899 -8.925 6.909 1.00 86.62 84 ALA A CA 1
ATOM 665 C C . ALA A 1 84 ? 1.884 -7.788 7.117 1.00 86.62 84 ALA A C 1
ATOM 667 O O . ALA A 1 84 ? 0.770 -7.842 6.585 1.00 86.62 84 ALA A O 1
ATOM 668 N N . ASN A 1 85 ? 2.234 -6.758 7.889 1.00 88.19 85 ASN A N 1
ATOM 669 C CA . ASN A 1 85 ? 1.399 -5.568 8.058 1.00 88.19 85 ASN A CA 1
ATOM 670 C C . ASN A 1 85 ? 1.256 -4.807 6.738 1.00 88.19 85 ASN A C 1
ATOM 672 O O . ASN A 1 85 ? 0.132 -4.537 6.314 1.00 88.19 85 ASN A O 1
ATOM 676 N N . ARG A 1 86 ? 2.370 -4.554 6.044 1.00 90.62 86 ARG A N 1
ATOM 677 C CA . ARG A 1 86 ? 2.373 -3.868 4.745 1.00 90.62 86 ARG A CA 1
ATOM 678 C C . ARG A 1 86 ? 1.589 -4.634 3.693 1.00 90.62 86 ARG A C 1
ATOM 680 O O . ARG A 1 86 ? 0.741 -4.056 3.020 1.00 90.62 86 ARG A O 1
ATOM 687 N N . PHE A 1 87 ? 1.771 -5.950 3.625 1.00 89.75 87 PHE A N 1
ATOM 688 C CA . PHE A 1 87 ? 0.992 -6.791 2.727 1.00 89.75 87 PHE A CA 1
ATOM 689 C C . PHE A 1 87 ? -0.517 -6.692 2.995 1.00 89.75 87 PHE A C 1
ATOM 691 O O . PHE A 1 87 ? -1.306 -6.576 2.058 1.00 89.75 87 PHE A O 1
ATOM 698 N N . ARG A 1 88 ? -0.947 -6.713 4.264 1.00 90.25 88 ARG A N 1
ATOM 699 C CA . ARG A 1 88 ? -2.370 -6.576 4.620 1.00 90.25 88 ARG A CA 1
ATOM 700 C C . ARG A 1 88 ? -2.938 -5.222 4.193 1.00 90.25 88 ARG A C 1
ATOM 702 O O . ARG A 1 88 ? -4.048 -5.189 3.657 1.00 90.25 88 ARG A O 1
ATOM 709 N N . SER A 1 89 ? -2.179 -4.147 4.396 1.00 91.88 89 SER A N 1
ATOM 710 C CA . SER A 1 89 ? -2.526 -2.798 3.940 1.00 91.88 89 SER A CA 1
ATOM 711 C C . SER A 1 89 ? -2.687 -2.739 2.420 1.00 91.88 89 SER A C 1
ATOM 713 O O . SER A 1 89 ? -3.758 -2.381 1.928 1.00 91.88 89 SER A O 1
ATOM 715 N N . LEU A 1 90 ? -1.671 -3.190 1.679 1.00 92.50 90 LEU A N 1
ATOM 716 C CA . LEU A 1 90 ? -1.679 -3.198 0.216 1.00 92.50 90 LEU A CA 1
ATOM 717 C C . LEU A 1 90 ? -2.807 -4.068 -0.336 1.00 92.50 90 LEU A C 1
ATOM 719 O O . LEU A 1 90 ? -3.562 -3.633 -1.199 1.00 92.50 90 LEU A O 1
ATOM 723 N N . ARG A 1 91 ? -3.009 -5.269 0.215 1.00 90.38 91 ARG A N 1
ATOM 724 C CA . ARG A 1 91 ? -4.117 -6.143 -0.183 1.00 90.38 91 ARG A CA 1
ATOM 725 C C . ARG A 1 91 ? -5.464 -5.442 -0.025 1.00 90.38 91 ARG A C 1
ATOM 727 O O . ARG A 1 91 ? -6.307 -5.547 -0.908 1.00 90.38 91 ARG A O 1
ATOM 734 N N . ARG A 1 92 ? -5.695 -4.731 1.084 1.00 92.31 92 ARG A N 1
ATOM 735 C CA . ARG A 1 92 ? -6.948 -3.987 1.285 1.00 92.31 92 ARG A CA 1
ATOM 736 C C . ARG A 1 92 ? -7.131 -2.898 0.223 1.00 92.31 92 ARG A C 1
ATOM 738 O O . ARG A 1 92 ? -8.246 -2.767 -0.279 1.00 92.31 92 ARG A O 1
ATOM 745 N N . PHE A 1 93 ? -6.068 -2.169 -0.107 1.00 92.38 93 PHE A N 1
ATOM 746 C CA . PHE A 1 93 ? -6.068 -1.123 -1.130 1.00 92.38 93 PHE A CA 1
ATOM 747 C C . PHE A 1 93 ? -6.347 -1.679 -2.535 1.00 92.38 93 PHE A C 1
ATOM 749 O O . PHE A 1 93 ? -7.326 -1.284 -3.164 1.00 92.38 93 PHE A O 1
ATOM 756 N N . PHE A 1 94 ? -5.587 -2.681 -2.988 1.00 90.06 94 PHE A N 1
ATOM 757 C CA . PHE A 1 94 ? -5.795 -3.304 -4.301 1.00 90.06 94 PHE A CA 1
ATOM 758 C C . PHE A 1 94 ? -7.177 -3.967 -4.422 1.00 90.06 94 PHE A C 1
ATOM 760 O O . PHE A 1 94 ? -7.834 -3.841 -5.451 1.00 90.06 94 PHE A O 1
ATOM 767 N N . ASN A 1 95 ? -7.692 -4.595 -3.357 1.00 88.25 95 ASN A N 1
ATOM 768 C CA . ASN A 1 95 ? -9.066 -5.114 -3.347 1.00 88.25 95 ASN A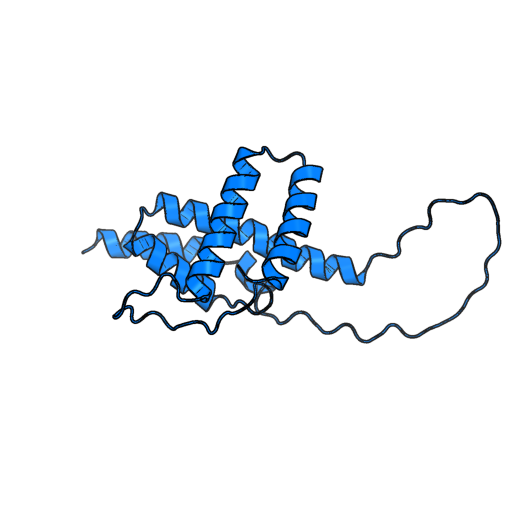 CA 1
ATOM 769 C C . ASN A 1 95 ? -10.114 -4.004 -3.512 1.00 88.25 95 ASN A C 1
ATOM 771 O O . ASN A 1 95 ? -11.172 -4.235 -4.096 1.00 88.25 95 ASN A O 1
ATOM 775 N N . TRP A 1 96 ? -9.872 -2.829 -2.926 1.00 91.38 96 TRP A N 1
ATOM 776 C CA . TRP A 1 96 ? -10.752 -1.681 -3.102 1.00 91.38 96 TRP A CA 1
ATOM 777 C C . TRP A 1 96 ? -10.704 -1.173 -4.546 1.00 91.38 96 TRP A C 1
ATOM 779 O O . TRP A 1 96 ? -11.772 -0.931 -5.101 1.00 91.38 96 TRP A O 1
ATOM 789 N N . MET A 1 97 ? -9.524 -1.117 -5.176 1.00 89.44 97 MET A N 1
ATOM 790 C CA . MET A 1 97 ? -9.390 -0.700 -6.579 1.00 89.44 97 MET A CA 1
ATOM 791 C C . MET A 1 97 ? -10.183 -1.603 -7.528 1.00 89.44 97 MET A C 1
ATOM 793 O O . MET A 1 97 ? -10.987 -1.089 -8.298 1.00 89.44 97 MET A O 1
ATOM 797 N N . VAL A 1 98 ? -10.076 -2.931 -7.386 1.00 85.06 98 VAL A N 1
ATOM 798 C CA . VAL A 1 98 ? -10.879 -3.884 -8.186 1.00 85.06 98 VAL A CA 1
ATOM 799 C C . VAL A 1 98 ? -12.377 -3.624 -8.012 1.00 85.06 98 VAL A C 1
ATOM 801 O O . VAL A 1 98 ? -13.120 -3.498 -8.978 1.00 85.06 98 VAL A O 1
ATOM 804 N N . ARG A 1 99 ? -12.835 -3.476 -6.761 1.00 84.31 99 ARG A N 1
ATOM 805 C CA . ARG A 1 99 ? -14.255 -3.216 -6.472 1.00 84.31 99 ARG A CA 1
ATOM 806 C C . ARG A 1 99 ? -14.731 -1.858 -6.991 1.00 84.31 99 ARG A C 1
ATOM 808 O O . ARG A 1 99 ? -15.924 -1.699 -7.247 1.00 84.31 99 ARG A O 1
ATOM 815 N N . ARG A 1 100 ? -13.841 -0.863 -7.065 1.00 82.06 100 ARG A N 1
ATOM 816 C CA . ARG A 1 100 ? -14.134 0.464 -7.617 1.00 82.06 100 ARG A CA 1
ATOM 817 C C . ARG A 1 100 ? -14.369 0.366 -9.119 1.00 82.06 100 ARG A C 1
ATOM 819 O O . ARG A 1 100 ? -15.386 0.879 -9.576 1.00 82.06 100 ARG A O 1
ATOM 826 N N . GLU A 1 101 ? -13.485 -0.314 -9.845 1.00 71.38 101 GLU A N 1
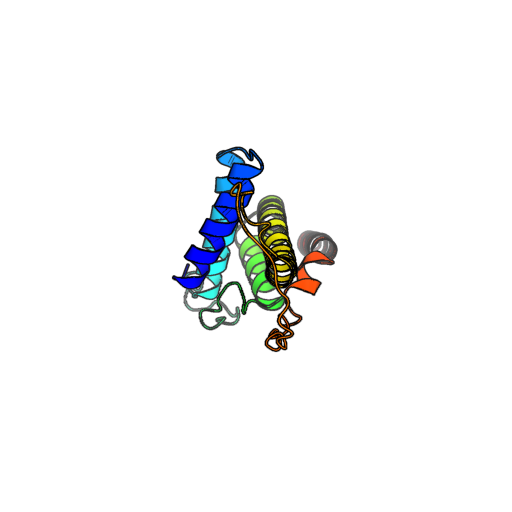ATOM 827 C CA . GLU A 1 101 ? -13.623 -0.544 -11.289 1.00 71.38 101 GLU A CA 1
ATOM 828 C C . GLU A 1 101 ? -14.940 -1.264 -11.613 1.00 71.38 101 GLU A C 1
ATOM 830 O O . GLU A 1 101 ? -15.691 -0.812 -12.477 1.00 71.38 101 GLU A O 1
ATOM 835 N N . ASP A 1 102 ? -15.287 -2.300 -10.840 1.00 66.69 102 ASP A N 1
ATOM 836 C CA . ASP A 1 102 ? -16.564 -3.013 -10.987 1.00 66.69 102 ASP A CA 1
ATOM 837 C C . ASP A 1 102 ? -17.778 -2.084 -10.785 1.00 66.69 102 ASP A C 1
ATOM 839 O O . ASP A 1 102 ? -18.789 -2.195 -11.480 1.00 66.69 102 ASP A O 1
ATOM 843 N N . ARG A 1 103 ? -17.697 -1.139 -9.836 1.00 58.56 103 ARG A N 1
ATOM 844 C CA . ARG A 1 103 ? -18.785 -0.195 -9.529 1.00 58.56 103 ARG A CA 1
ATOM 845 C C . ARG A 1 103 ? -18.909 0.917 -10.569 1.00 58.56 103 ARG A C 1
ATOM 847 O O . ARG A 1 103 ? -20.025 1.352 -10.839 1.00 58.56 103 ARG A O 1
ATOM 854 N N . GLN A 1 104 ? -17.803 1.375 -11.154 1.00 56.28 104 GLN A N 1
ATOM 855 C CA . GLN A 1 104 ? -17.800 2.432 -12.175 1.00 56.28 104 GLN A CA 1
ATOM 856 C C . GLN A 1 104 ? -18.507 2.009 -13.477 1.00 56.28 104 GLN A C 1
ATOM 858 O O . GLN A 1 104 ? -18.933 2.873 -14.236 1.00 56.28 104 GLN A O 1
ATOM 863 N N . GLY A 1 105 ? -18.734 0.708 -13.695 1.00 47.72 105 GLY A N 1
ATOM 864 C CA . GLY A 1 105 ? -19.603 0.198 -14.762 1.00 47.72 105 GLY A CA 1
ATOM 865 C C . GLY A 1 105 ? -21.111 0.214 -14.458 1.00 47.72 105 GLY A C 1
ATOM 866 O O . GLY A 1 105 ? -21.892 -0.135 -15.339 1.00 47.72 105 GLY A O 1
ATOM 867 N N . ALA A 1 106 ? -21.535 0.581 -13.239 1.00 44.16 106 ALA A N 1
ATOM 868 C CA . ALA A 1 106 ? -22.905 0.361 -12.756 1.00 44.16 106 ALA A CA 1
ATOM 869 C C . ALA A 1 106 ? -23.545 1.545 -12.004 1.00 44.16 106 ALA A C 1
ATOM 871 O O . ALA A 1 106 ? -24.617 1.380 -11.419 1.00 44.16 106 ALA A O 1
ATOM 872 N N . VAL A 1 107 ? -22.935 2.736 -11.984 1.00 46.69 107 VAL A N 1
ATOM 873 C CA . VAL A 1 107 ? -23.577 3.896 -11.343 1.00 46.69 107 VAL A CA 1
ATOM 874 C C . VAL A 1 107 ? -24.540 4.567 -12.321 1.00 46.69 107 VAL A C 1
ATOM 876 O O . VAL A 1 107 ? -24.231 5.592 -12.922 1.00 46.69 107 VAL A O 1
ATOM 879 N N . GLU A 1 108 ? -25.748 4.019 -12.437 1.00 48.28 108 GLU A N 1
ATOM 880 C CA . GLU A 1 108 ? -26.908 4.884 -12.638 1.00 48.28 108 GLU A CA 1
ATOM 881 C C . GLU A 1 108 ? -27.057 5.657 -11.325 1.00 48.28 108 GLU A C 1
ATOM 883 O O . GLU A 1 108 ? -27.458 5.102 -10.303 1.00 48.28 108 GLU A O 1
ATOM 888 N N . VAL A 1 109 ? -26.600 6.911 -11.300 1.00 53.03 109 VAL A N 1
ATOM 889 C CA . VAL A 1 109 ? -26.885 7.806 -10.178 1.00 53.03 109 VAL A CA 1
ATOM 890 C C . VAL A 1 109 ? -28.404 7.953 -10.185 1.00 53.03 109 VAL A C 1
ATOM 892 O O . VAL A 1 109 ? -28.912 8.531 -11.150 1.00 53.03 109 VAL A O 1
ATOM 895 N N . PRO A 1 110 ? -29.163 7.446 -9.190 1.00 47.81 110 PRO A N 1
ATOM 896 C CA . PRO A 1 110 ? -30.559 7.821 -9.117 1.00 47.81 110 PRO A CA 1
ATOM 897 C C . PRO A 1 110 ? -30.554 9.336 -8.963 1.00 47.81 110 PRO A C 1
ATOM 899 O O . PRO A 1 110 ? -29.964 9.868 -8.016 1.00 47.81 110 PRO A O 1
ATOM 902 N N . ALA A 1 111 ? -31.131 10.025 -9.948 1.00 50.16 111 ALA A N 1
ATOM 903 C CA . ALA A 1 111 ? -31.366 11.449 -9.852 1.00 50.16 111 ALA A CA 1
ATOM 904 C C . ALA A 1 111 ? -31.960 11.706 -8.465 1.00 50.16 111 ALA A C 1
ATOM 906 O O . ALA A 1 111 ? -32.907 11.025 -8.058 1.00 50.16 111 ALA A O 1
ATOM 907 N N . CYS A 1 112 ? -31.375 12.651 -7.725 1.00 39.16 112 CYS A N 1
ATOM 908 C CA . CYS A 1 112 ? -32.049 13.228 -6.570 1.00 39.16 112 CYS A CA 1
ATOM 909 C C . CYS A 1 112 ? -33.495 13.499 -7.018 1.00 39.16 112 CYS A C 1
ATOM 911 O O . CYS A 1 112 ? -33.643 14.083 -8.098 1.00 39.16 112 CYS A O 1
ATOM 913 N N . PRO A 1 113 ? -34.543 13.017 -6.323 1.00 48.34 113 PRO A N 1
ATOM 914 C CA . PRO A 1 113 ? -35.902 13.193 -6.805 1.00 48.34 113 PRO A CA 1
ATOM 915 C C . PRO A 1 113 ? -36.230 14.685 -6.755 1.00 48.34 113 PRO A C 1
ATOM 917 O O . PRO A 1 113 ? -36.678 15.210 -5.741 1.00 48.34 113 PRO A O 1
ATOM 920 N N . SER A 1 114 ? -35.965 15.381 -7.859 1.00 48.41 114 SER A N 1
ATOM 921 C CA . SER A 1 114 ? -36.541 16.684 -8.127 1.00 48.41 114 SER A CA 1
ATOM 922 C C . SER A 1 114 ? -38.030 16.443 -8.358 1.00 48.41 114 SER A C 1
ATOM 924 O O . SER A 1 114 ? -38.383 15.635 -9.228 1.00 48.41 114 SER A O 1
ATOM 926 N N . PRO A 1 115 ? -38.927 17.076 -7.591 1.00 45.09 115 PRO A N 1
ATOM 927 C CA . PRO A 1 115 ? -40.351 16.911 -7.792 1.00 45.09 115 PRO A CA 1
ATOM 928 C C . PRO A 1 115 ? -40.774 17.774 -8.982 1.00 45.09 115 PRO A C 1
ATOM 930 O O . PRO A 1 115 ? -41.290 18.865 -8.789 1.00 45.09 115 PRO A O 1
ATOM 933 N N . ALA A 1 116 ? -40.501 17.303 -10.202 1.00 50.56 116 ALA A N 1
ATOM 934 C CA . ALA A 1 116 ? -41.278 17.545 -11.422 1.00 50.56 116 ALA A CA 1
ATOM 935 C C . ALA A 1 116 ? -40.435 17.251 -12.670 1.00 50.56 116 ALA A C 1
ATOM 937 O O . ALA A 1 116 ? -39.520 17.995 -13.013 1.00 50.56 116 ALA A O 1
ATOM 938 N N . SER A 1 117 ? -40.831 16.202 -13.391 1.00 43.62 117 SER A N 1
ATOM 939 C CA . SER A 1 117 ? -41.150 16.213 -14.830 1.00 43.62 117 SER A CA 1
ATOM 940 C C . SER A 1 117 ? -40.629 14.982 -15.587 1.00 43.62 117 SER A C 1
ATOM 942 O O . SER A 1 117 ? -39.447 14.672 -15.628 1.00 43.62 117 SER A O 1
ATOM 944 N N . ALA A 1 118 ? -41.612 14.265 -16.138 1.00 39.47 118 ALA A N 1
ATOM 945 C CA . ALA A 1 118 ? -41.671 13.662 -17.468 1.00 39.47 118 ALA A CA 1
ATOM 946 C C . ALA A 1 118 ? -40.459 12.888 -18.043 1.00 39.47 118 ALA A C 1
ATOM 948 O O . ALA A 1 118 ? -39.431 13.434 -18.423 1.00 39.47 118 ALA A O 1
ATOM 949 N N . ARG A 1 119 ? -40.707 11.592 -18.280 1.00 40.34 119 ARG A N 1
ATOM 950 C CA . ARG A 1 119 ? -40.049 10.731 -19.288 1.00 40.34 119 ARG A CA 1
ATOM 951 C C . ARG A 1 119 ? -40.269 11.278 -20.721 1.00 40.34 119 ARG A C 1
ATOM 953 O O . ARG A 1 119 ? -41.319 11.878 -20.947 1.00 40.34 119 ARG A O 1
ATOM 960 N N . PRO A 1 120 ? -39.383 10.997 -21.708 1.00 50.00 120 PRO A N 1
ATOM 961 C CA . PRO A 1 120 ? -39.428 9.711 -22.429 1.00 50.00 120 PRO A CA 1
ATOM 962 C C . PRO A 1 120 ? -38.073 9.074 -22.816 1.00 50.00 120 PRO A C 1
ATOM 964 O O . PRO A 1 120 ? -36.996 9.612 -22.596 1.00 50.00 120 PRO A O 1
ATOM 967 N N . ARG A 1 121 ? -38.200 7.845 -23.345 1.00 48.34 121 ARG A N 1
ATOM 968 C CA . ARG A 1 121 ? -37.180 6.841 -23.704 1.00 48.34 121 ARG A CA 1
ATOM 969 C C . ARG A 1 121 ? -36.202 7.314 -24.787 1.00 48.34 121 ARG A C 1
ATOM 971 O O . ARG A 1 121 ? -36.624 7.931 -25.757 1.00 48.34 121 ARG A O 1
ATOM 978 N N . GLY A 1 122 ? -34.962 6.833 -24.708 1.00 35.31 122 GLY A N 1
ATOM 979 C CA . GLY A 1 122 ? -34.007 6.824 -25.816 1.00 35.31 122 GLY A CA 1
ATOM 980 C C . GLY A 1 122 ? -32.989 5.696 -25.652 1.00 35.31 122 GLY A C 1
ATOM 981 O O . GLY A 1 122 ? -32.225 5.674 -24.695 1.00 35.31 122 GLY A O 1
ATOM 982 N N . SER A 1 123 ? -33.017 4.734 -26.570 1.00 48.72 123 SER A N 1
ATOM 983 C CA . SER A 1 123 ? -32.017 3.682 -26.748 1.00 48.72 123 SER A CA 1
ATOM 984 C C . SER A 1 123 ? -30.690 4.279 -27.224 1.00 48.72 123 SER A C 1
ATOM 986 O O . SER A 1 123 ? -30.647 4.880 -28.295 1.00 48.72 123 SER A O 1
ATOM 988 N N . GLY A 1 124 ? -29.610 4.074 -26.471 1.00 37.66 124 GLY A N 1
ATOM 989 C CA . GLY A 1 124 ? -28.260 4.490 -26.847 1.00 37.66 124 GLY A CA 1
ATOM 990 C C . GLY A 1 124 ? -27.243 3.462 -26.369 1.00 37.66 124 GLY A C 1
ATOM 991 O O . GLY A 1 124 ? -27.153 3.172 -25.182 1.00 37.66 124 GLY A O 1
ATOM 992 N N . GLN A 1 125 ? -26.530 2.869 -27.321 1.00 43.00 125 GLN A N 1
ATOM 993 C CA . GLN A 1 125 ? -25.500 1.854 -27.125 1.00 43.00 125 GLN A CA 1
ATOM 994 C C . GLN A 1 125 ? -24.433 2.349 -26.137 1.00 43.00 125 GLN A C 1
ATOM 996 O O . GLN A 1 125 ? -23.819 3.392 -26.354 1.00 43.00 125 GLN A O 1
ATOM 1001 N N . GLY A 1 126 ? -24.210 1.595 -25.059 1.00 36.62 126 GLY A N 1
ATOM 1002 C CA . GLY A 1 126 ? -23.162 1.902 -24.090 1.00 36.62 126 GLY A CA 1
ATOM 1003 C C . GLY A 1 126 ? -21.767 1.789 -24.722 1.00 36.62 126 GLY A C 1
ATOM 1004 O O . GLY A 1 126 ? -21.524 0.862 -25.505 1.00 36.62 126 GLY A O 1
ATOM 1005 N N . PRO A 1 127 ? -20.832 2.703 -24.407 1.00 40.03 127 PRO A N 1
ATOM 1006 C CA . PRO A 1 127 ? -19.459 2.603 -24.872 1.00 40.03 127 PRO A CA 1
ATOM 1007 C C . PRO A 1 127 ? -18.819 1.326 -24.323 1.00 40.03 127 PRO A C 1
ATOM 1009 O O . PRO A 1 127 ? -19.005 0.952 -23.165 1.00 40.03 127 PRO A O 1
ATOM 1012 N N . ARG A 1 128 ? -18.061 0.644 -25.185 1.00 43.62 128 ARG A N 1
ATOM 1013 C CA . ARG A 1 128 ? -17.314 -0.570 -24.850 1.00 43.62 128 ARG A CA 1
AT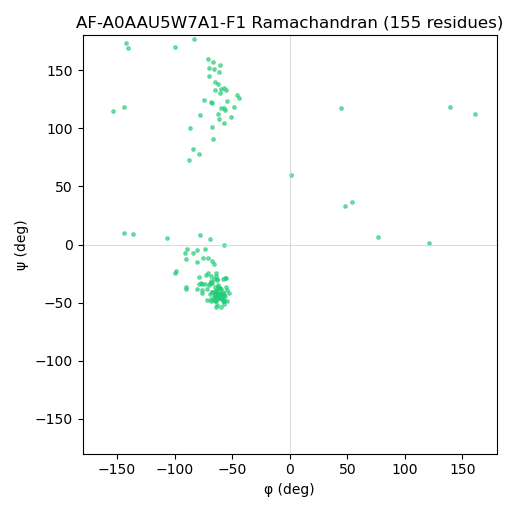OM 1014 C C . ARG A 1 128 ? -16.370 -0.262 -23.688 1.00 43.62 128 ARG A C 1
ATOM 1016 O O . ARG A 1 128 ? -15.343 0.385 -23.883 1.00 43.62 128 ARG A O 1
ATOM 1023 N N . LEU A 1 129 ? -16.726 -0.730 -22.495 1.00 44.06 129 LEU A N 1
ATOM 1024 C CA . LEU A 1 129 ? -15.881 -0.653 -21.311 1.00 44.06 129 LEU A CA 1
ATOM 1025 C C . LEU A 1 129 ? -14.554 -1.346 -21.631 1.00 44.06 129 LEU A C 1
ATOM 1027 O O . LEU A 1 129 ? -14.514 -2.540 -21.947 1.00 44.06 129 LEU A O 1
ATOM 1031 N N . ARG A 1 130 ? -13.460 -0.579 -21.583 1.00 44.72 130 ARG A N 1
ATOM 1032 C CA . ARG A 1 130 ? -12.114 -1.147 -21.530 1.00 44.72 130 ARG A CA 1
ATOM 1033 C C . ARG A 1 130 ? -12.084 -2.069 -20.317 1.00 44.72 130 ARG A C 1
ATOM 1035 O O . ARG A 1 130 ? -12.289 -1.627 -19.193 1.00 44.72 130 ARG A O 1
ATOM 1042 N N . ARG A 1 131 ? -11.897 -3.365 -20.570 1.00 45.03 131 ARG A N 1
ATOM 1043 C CA . ARG A 1 131 ? -11.756 -4.376 -19.523 1.00 45.03 131 ARG A CA 1
ATOM 1044 C C . ARG A 1 131 ? -10.583 -3.983 -18.616 1.00 45.03 131 ARG A C 1
ATOM 1046 O O . ARG A 1 131 ? -9.524 -3.664 -19.166 1.00 45.03 131 ARG A O 1
ATOM 1053 N N . PRO A 1 132 ? -10.718 -4.049 -17.284 1.00 45.59 132 PRO A N 1
ATOM 1054 C CA . PRO A 1 132 ? -9.562 -3.923 -16.410 1.00 45.59 132 PRO A CA 1
ATOM 1055 C C . PRO A 1 132 ? -8.565 -5.044 -16.731 1.00 45.59 132 PRO A C 1
ATOM 1057 O O . PRO A 1 132 ? -8.943 -6.204 -16.943 1.00 45.59 132 PRO A O 1
ATOM 1060 N N . ARG A 1 133 ? -7.280 -4.688 -16.854 1.00 52.12 133 ARG A N 1
ATOM 1061 C CA . ARG A 1 133 ? -6.202 -5.652 -17.117 1.00 52.12 133 ARG A CA 1
ATOM 1062 C C . ARG A 1 133 ? -6.166 -6.650 -15.954 1.00 52.12 133 ARG A C 1
ATOM 1064 O O . ARG A 1 133 ? -6.146 -6.265 -14.791 1.00 52.12 133 ARG A O 1
ATOM 1071 N N . ALA A 1 134 ? -6.144 -7.943 -16.273 1.00 45.53 134 ALA A N 1
ATOM 1072 C CA . ALA A 1 134 ? -6.348 -9.084 -15.368 1.00 45.53 134 ALA A CA 1
ATOM 1073 C C . ALA A 1 134 ? -5.405 -9.195 -14.137 1.00 45.53 134 ALA A C 1
ATOM 1075 O O . ALA A 1 134 ? -5.543 -10.128 -13.344 1.00 45.53 134 ALA A O 1
ATOM 1076 N N . ALA A 1 135 ? -4.459 -8.271 -13.951 1.00 44.69 135 ALA A N 1
ATOM 1077 C CA . ALA A 1 135 ? -3.423 -8.322 -12.924 1.00 44.69 135 ALA A CA 1
ATOM 1078 C C . ALA A 1 135 ? -3.954 -8.076 -11.495 1.00 44.69 135 ALA A C 1
ATOM 1080 O O . ALA A 1 135 ? -3.549 -8.77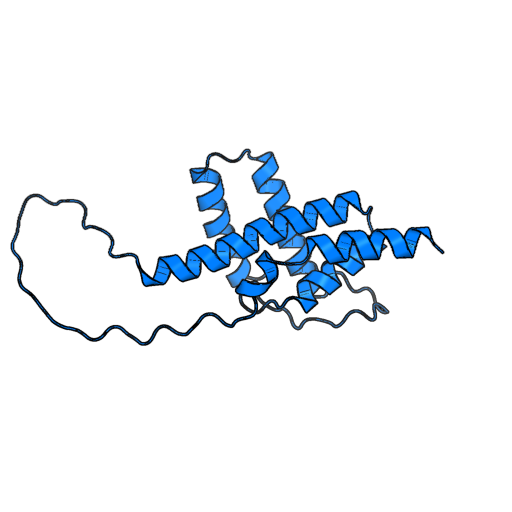4 -10.560 1.00 44.69 135 ALA A O 1
ATOM 1081 N N . VAL A 1 136 ? -4.911 -7.157 -11.310 1.00 49.94 136 VAL A N 1
ATOM 1082 C CA . VAL A 1 136 ? -5.365 -6.743 -9.966 1.00 49.94 136 VAL A CA 1
ATOM 1083 C C . VAL A 1 136 ? -6.328 -7.766 -9.332 1.00 49.94 136 VAL A C 1
ATOM 1085 O O . VAL A 1 136 ? -6.258 -8.052 -8.134 1.00 49.94 136 VAL A O 1
ATOM 1088 N N . ALA A 1 137 ? -7.157 -8.432 -10.146 1.00 43.81 137 ALA A N 1
ATOM 1089 C CA . ALA A 1 137 ? -8.136 -9.439 -9.708 1.00 43.81 137 ALA A CA 1
ATOM 1090 C C . ALA A 1 137 ? -7.514 -10.743 -9.150 1.00 43.81 137 ALA A C 1
ATOM 1092 O O . ALA A 1 137 ? -8.203 -11.553 -8.510 1.00 43.81 137 ALA A O 1
ATOM 1093 N N . TRP A 1 138 ? -6.217 -10.967 -9.382 1.00 47.25 138 TRP A N 1
ATOM 1094 C CA . TRP A 1 138 ? -5.468 -12.101 -8.833 1.00 47.25 138 TRP A CA 1
ATOM 1095 C C . TRP A 1 138 ? -4.820 -11.774 -7.476 1.00 47.25 138 TRP A C 1
ATOM 1097 O O . TRP A 1 138 ? -4.836 -12.610 -6.569 1.00 47.25 138 TRP A O 1
ATOM 1107 N N . LEU A 1 139 ? -4.326 -10.540 -7.293 1.00 49.66 139 LEU A N 1
ATOM 1108 C CA . LEU A 1 139 ? -3.586 -10.075 -6.104 1.00 49.66 139 LEU A CA 1
ATOM 1109 C C . LEU A 1 139 ? -4.374 -10.277 -4.789 1.00 49.66 139 LEU A C 1
ATOM 1111 O O . LEU A 1 139 ? -3.812 -10.571 -3.731 1.00 49.66 139 LEU A O 1
ATOM 1115 N N . VAL A 1 140 ? -5.704 -10.241 -4.891 1.00 49.91 140 VAL A N 1
ATOM 1116 C CA . VAL A 1 140 ? -6.684 -10.456 -3.815 1.00 49.91 140 VAL A CA 1
ATOM 1117 C C . VAL A 1 140 ? -6.653 -11.875 -3.220 1.00 49.91 140 VAL A C 1
ATOM 1119 O O . VAL A 1 140 ? -7.011 -12.061 -2.046 1.00 49.91 140 VAL A O 1
ATOM 1122 N N . ARG A 1 141 ? -6.234 -12.885 -4.000 1.00 49.31 141 ARG A N 1
ATOM 1123 C CA . ARG A 1 141 ? -6.475 -14.307 -3.701 1.00 49.31 141 ARG A CA 1
ATOM 1124 C C . ARG A 1 141 ? -5.313 -15.075 -3.056 1.00 49.31 141 ARG A C 1
ATOM 1126 O O . ARG A 1 141 ? -5.621 -16.044 -2.367 1.00 49.31 141 ARG A O 1
ATOM 1133 N N . GLN A 1 142 ? -4.027 -14.697 -3.188 1.00 51.09 142 GLN A N 1
ATOM 1134 C CA . GLN A 1 142 ? -2.963 -15.673 -2.837 1.00 51.09 142 GLN A CA 1
ATOM 1135 C C . GLN A 1 142 ? -1.636 -15.246 -2.171 1.00 51.09 142 GLN A C 1
ATOM 1137 O O . GLN A 1 142 ? -0.785 -16.112 -1.984 1.00 51.09 142 GLN A O 1
ATOM 1142 N N . ALA A 1 143 ? -1.415 -14.020 -1.695 1.00 49.31 143 ALA A N 1
ATOM 1143 C CA . ALA A 1 143 ? -0.095 -13.686 -1.112 1.00 49.31 143 ALA A CA 1
ATOM 1144 C C . ALA A 1 143 ? 0.120 -14.075 0.379 1.00 49.31 143 ALA A C 1
ATOM 1146 O O . ALA A 1 143 ? 1.248 -14.093 0.865 1.00 49.31 143 ALA A O 1
ATOM 1147 N N . ALA A 1 144 ? -0.914 -14.542 1.093 1.00 44.94 144 ALA A N 1
ATOM 1148 C CA . ALA A 1 144 ? -0.771 -15.047 2.471 1.00 44.94 144 ALA A CA 1
ATOM 1149 C C . ALA A 1 144 ? -0.122 -16.448 2.577 1.00 44.94 144 ALA A C 1
ATOM 1151 O O . ALA A 1 144 ? 0.184 -16.904 3.680 1.00 44.94 144 ALA A O 1
ATOM 1152 N N . ARG A 1 145 ? 0.034 -17.177 1.463 1.00 52.88 145 ARG A N 1
ATOM 1153 C CA . ARG A 1 145 ? 0.704 -18.492 1.441 1.00 52.88 145 ARG A CA 1
ATOM 1154 C C . ARG A 1 145 ? 2.213 -18.337 1.193 1.00 52.88 145 ARG A C 1
ATOM 1156 O O . ARG A 1 145 ? 2.988 -18.974 1.893 1.00 52.88 145 ARG A O 1
ATOM 1163 N N . CYS A 1 146 ? 2.614 -17.399 0.327 1.00 47.97 146 CYS A N 1
ATOM 1164 C CA . CYS A 1 146 ? 4.023 -17.070 0.071 1.00 47.97 146 CYS A CA 1
ATOM 1165 C C . CYS A 1 146 ? 4.745 -16.497 1.298 1.00 47.97 146 CYS A C 1
ATOM 1167 O O . CYS A 1 146 ? 5.836 -16.954 1.602 1.00 47.97 146 CYS A O 1
ATOM 1169 N N . LEU A 1 147 ? 4.134 -15.572 2.051 1.00 50.56 147 LEU A N 1
ATOM 1170 C CA . LEU A 1 147 ? 4.780 -14.995 3.245 1.00 50.56 147 LEU A CA 1
ATOM 1171 C C . LEU A 1 147 ? 5.055 -16.028 4.353 1.00 50.56 147 LEU A C 1
ATOM 1173 O O . LEU A 1 147 ? 6.018 -15.883 5.096 1.00 50.56 147 LEU A O 1
ATOM 1177 N N . ARG A 1 148 ? 4.235 -17.085 4.455 1.00 51.97 148 ARG A N 1
ATOM 1178 C CA . ARG A 1 148 ? 4.465 -18.183 5.410 1.00 51.97 148 ARG A CA 1
ATOM 1179 C C . ARG A 1 148 ? 5.549 -19.158 4.958 1.00 51.97 148 ARG A C 1
ATOM 1181 O O . ARG A 1 148 ? 6.250 -19.676 5.810 1.00 51.97 148 ARG A O 1
ATOM 1188 N N . HIS A 1 149 ? 5.692 -19.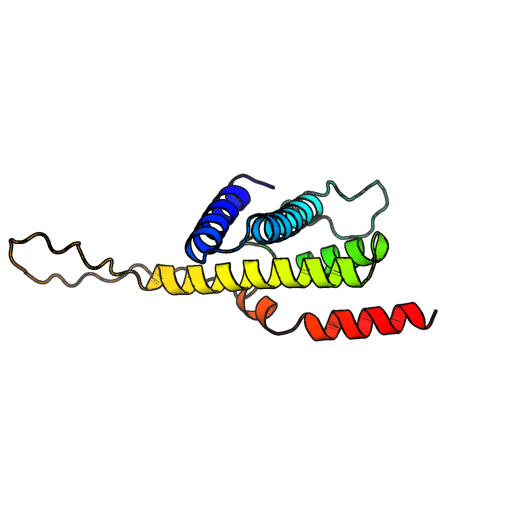402 3.655 1.00 52.72 149 HIS A N 1
ATOM 1189 C CA . HIS A 1 149 ? 6.807 -20.202 3.134 1.00 52.72 149 HIS A CA 1
ATOM 1190 C C . HIS A 1 149 ? 8.137 -19.443 3.223 1.00 52.72 149 HIS A C 1
ATOM 1192 O O . HIS A 1 149 ? 9.074 -19.950 3.820 1.00 52.72 149 HIS A O 1
ATOM 1198 N N . LEU A 1 150 ? 8.182 -18.182 2.781 1.00 50.38 150 LEU A N 1
ATOM 1199 C CA . LEU A 1 150 ? 9.406 -17.369 2.801 1.00 50.38 150 LEU A CA 1
ATOM 1200 C C . LEU A 1 150 ? 9.937 -17.094 4.221 1.00 50.38 150 LEU A C 1
ATOM 1202 O O . LEU A 1 150 ? 11.141 -16.975 4.417 1.00 50.38 150 LEU A O 1
ATOM 1206 N N . SER A 1 151 ? 9.057 -17.020 5.228 1.00 50.69 151 SER A N 1
ATOM 1207 C CA . SER A 1 151 ? 9.470 -16.920 6.636 1.00 50.69 151 SER A CA 1
ATOM 1208 C C . SER A 1 151 ? 10.034 -18.230 7.200 1.00 50.69 151 SER A C 1
ATOM 1210 O O . SER A 1 151 ? 10.791 -18.166 8.164 1.00 50.69 151 SER A O 1
ATOM 1212 N N . ASN A 1 152 ? 9.651 -19.391 6.657 1.00 48.34 152 ASN A N 1
ATOM 1213 C CA . ASN A 1 152 ? 10.168 -20.687 7.104 1.00 48.34 152 ASN A CA 1
ATOM 1214 C C . ASN A 1 152 ? 11.549 -20.976 6.501 1.00 48.34 152 ASN A C 1
ATOM 1216 O O . ASN A 1 152 ? 12.410 -21.480 7.211 1.00 48.34 152 ASN A O 1
ATOM 1220 N N . ASP A 1 153 ? 11.785 -20.604 5.239 1.00 49.09 153 ASP A N 1
ATOM 1221 C CA . ASP A 1 153 ? 13.066 -20.863 4.563 1.00 49.09 153 ASP A CA 1
ATOM 1222 C C . ASP A 1 153 ? 14.223 -20.031 5.144 1.00 49.09 153 ASP A C 1
ATOM 1224 O O . ASP A 1 153 ? 15.357 -20.495 5.212 1.00 49.09 153 ASP A O 1
ATOM 1228 N N . ARG A 1 154 ? 13.945 -18.818 5.640 1.00 49.59 154 ARG A N 1
ATOM 1229 C CA . ARG A 1 154 ? 14.962 -17.938 6.246 1.00 49.59 154 ARG A CA 1
ATOM 1230 C C . ARG A 1 154 ? 15.318 -18.273 7.698 1.00 49.59 154 ARG A C 1
ATOM 1232 O O . ARG A 1 154 ? 16.306 -17.760 8.199 1.00 49.59 154 ARG A O 1
ATOM 1239 N N . ALA A 1 155 ? 14.508 -19.089 8.373 1.00 47.88 155 ALA A N 1
ATOM 1240 C CA . ALA A 1 155 ? 14.803 -19.604 9.713 1.00 47.88 155 ALA A CA 1
ATOM 1241 C C . ALA A 1 155 ? 15.585 -20.934 9.676 1.00 47.88 155 ALA A C 1
ATOM 1243 O O . ALA A 1 155 ? 15.924 -21.469 10.729 1.00 47.88 155 ALA A O 1
ATOM 1244 N N . ALA A 1 156 ? 15.824 -21.477 8.476 1.00 46.75 156 ALA A N 1
ATOM 1245 C CA . ALA A 1 156 ? 16.503 -22.750 8.238 1.00 46.75 156 ALA A CA 1
ATOM 1246 C C . ALA A 1 156 ? 17.940 -22.595 7.686 1.00 46.75 156 ALA A C 1
ATOM 1248 O O . ALA A 1 156 ? 18.569 -23.603 7.366 1.00 46.75 156 ALA A O 1
ATOM 1249 N N . LEU A 1 157 ? 18.446 -21.360 7.586 1.00 40.44 157 LEU A N 1
ATOM 1250 C CA . LEU A 1 157 ? 19.835 -21.001 7.267 1.00 40.44 157 LEU A CA 1
ATOM 1251 C C . LEU A 1 157 ? 20.459 -20.288 8.469 1.00 40.44 157 LEU A C 1
ATOM 1253 O O . LEU A 1 157 ? 21.663 -20.515 8.711 1.00 40.44 157 LEU A O 1
#

Secondary structure (DSSP, 8-state):
--HHHHHHHHHHHHHHHHTT--HHHHHHHHHHHHHHHHHHTTTT--TT--S---TT--TTT--HHHHHHHHHHHHHHS-HHHHHHHHHHHHHHHHHHHHHHHHHTS--------S---------PPP---PPPTTHHHHHHHHHHHHHHHHHHTT--

Mean predicted aligned error: 13.1 Å

Radius of gyration: 19.8 Å; Cα contacts (8 Å, |Δi|>4): 89; chains: 1; bounding box: 66×40×40 Å

Sequence (157 aa):
MNHADLLTWREFERDLRTAKRSPRTIQSYNEAAEQLAEFTAGSWCEAGCDHATHDGATFEDMTKAHVQDYLLTVLDRHSTTTAANRFRSLRRFFNWMVRREDRQGAVEVPACPSPASARPRGSGQGPRLRRPRAAVAWLVRQAARCLRHLSNDRAAL